Protein 5IG6 (pdb70)

B-factor: mean 13.49, std 10.2, range [4.05, 69.48]

Secondary structure (DSSP, 8-state):
---TTHHHHHHHHHHHHHHHTSGGGHHHHGGGSS---HHHHT-TTHHHH-SS---HHHHHHHHHTT---SHHHHHHHHHHHHHHHHHHS-TTSHHHHHHHHHHHHHHHHHTT---

Foldseek 3Di:
DADPCFVVLLVLVVVLLCVLVDPVLCVLSVVQADWDPCVVVVNVCLCVFQVDTAGSVNLVVCSVVVVDRGNVVSVVRLVSNLVSVVRRDDCPDPNNVSSVVSVVSVVVSNVVRDD

CATH classification: 1.20.920.10

Sequence (115 aa):
GSSHMQDPEEQLKHCNGIILKKELLSKKKHAAYAWPFYKPVDASSSALGLLHDYHDIIKHPMDLSTVKRKMENRRDDYRDAQQEFAADVRLLMFSSNCYKYNPPDHDDVVAMMARKLQDDVFEFRYAAKMMPA

Structure (mmCIF, N/CA/C/O backbone):
data_5IG6
#
_entry.id   5IG6
#
_cell.length_a   32.000
_cell.length_b   52.370
_cell.length_c   71.460
_cell.angle_alpha   90.00
_cell.angle_beta   90.00
_cell.angle_gamma   90.00
#
_symmetry.space_group_name_H-M   'P 2 21 21'
#
loop_
_entity.id
_entity.type
_entity.pdbx_description
1 polymer 'Bromodomain-containing protein 2'
2 non-polymer 'CHLORIDE ION'
3 non-polymer GLYCEROL
4 non-polymer "2'-[(6-oxo-5,6-dihydrophenanthridin-3-yl)carbamoyl][1,1'-biphenyl]-2-carboxylic acid"
5 water water
#
loop_
_atom_site.group_PDB
_atom_site.id
_atom_site.type_symbol
_atom_site.label_atom_id
_atom_site.label_alt_id
_atom_site.label_comp_id
_atom_site.label_asym_id
_atom_site.label_entity_id
_atom_site.label_seq_id
_atom_site.pdbx_PDB_ins_code
_atom_site.Cartn_x
_atom_site.Cartn_y
_atom_site.Cartn_z
_atom_site.occupancy
_atom_site.B_iso_or_equiv
_atom_site.auth_seq_id
_atom_site.auth_comp_id
_atom_site.auth_asym_id
_atom_site.auth_atom_id
_atom_site.pdbx_PDB_model_num
ATOM 1 N N . GLY A 1 1 ? -19.571 -1.691 6.943 1.00 16.61 341 GLY A N 1
ATOM 2 C CA . GLY A 1 1 ? -20.236 -1.503 8.282 1.00 14.43 341 GLY A CA 1
ATOM 3 C C . GLY A 1 1 ? -19.229 -1.308 9.368 1.00 15.09 341 GLY A C 1
ATOM 4 O O . GLY A 1 1 ? -18.203 -1.972 9.373 1.00 19.05 341 GLY A O 1
ATOM 5 N N A SER A 1 2 ? -19.478 -0.382 10.290 0.50 14.13 342 SER A N 1
ATOM 6 N N B SER A 1 2 ? -19.526 -0.414 10.316 0.50 19.16 342 SER A N 1
ATOM 7 C CA A SER A 1 2 ? -18.522 -0.120 11.320 0.50 15.37 342 SER A CA 1
ATOM 8 C CA B SER A 1 2 ? -18.550 -0.112 11.351 0.50 20.80 342 SER A CA 1
ATOM 9 C C A SER A 1 2 ? -18.429 -1.292 12.264 0.50 14.32 342 SER A C 1
ATOM 10 C C B SER A 1 2 ? -18.437 -1.276 12.303 0.50 17.70 342 SER A C 1
ATOM 11 O O A SER A 1 2 ? -19.432 -1.952 12.571 0.50 16.22 342 SER A O 1
ATOM 12 O O B SER A 1 2 ? -19.432 -1.920 12.651 0.50 21.17 342 SER A O 1
ATOM 17 N N . HIS A 1 3 ? -17.195 -1.527 12.693 1.00 17.49 343 HIS A N 1
ATOM 18 C CA . HIS A 1 3 ? -16.853 -2.545 13.625 1.00 16.27 343 HIS A CA 1
ATOM 19 C C . HIS A 1 3 ? -16.441 -1.845 14.903 1.00 15.89 343 HIS A C 1
ATOM 20 O O . HIS A 1 3 ? -15.910 -0.726 14.868 1.00 17.57 343 HIS A O 1
ATOM 27 N N . MET A 1 4 ? -16.683 -2.542 16.010 1.00 18.04 344 MET A N 1
ATOM 28 C CA . MET A 1 4 ? -16.323 -2.039 17.336 1.00 20.30 344 MET A CA 1
ATOM 29 C C . MET A 1 4 ? -14.846 -1.669 17.466 1.00 19.54 344 MET A C 1
ATOM 30 O O . MET A 1 4 ? -14.504 -0.842 18.299 1.00 23.71 344 MET A O 1
ATOM 35 N N . GLN A 1 5 ? -13.964 -2.265 16.661 1.00 16.78 345 GLN A N 1
ATOM 36 C CA . GLN A 1 5 ? -12.531 -1.996 16.642 1.00 17.95 345 GLN A CA 1
ATOM 37 C C . GLN A 1 5 ? -12.123 -0.771 15.802 1.00 14.40 345 GLN A C 1
ATOM 38 O O . GLN A 1 5 ? -10.990 -0.376 15.890 1.00 14.74 345 GLN A O 1
ATOM 44 N N . ASP A 1 6 ? -13.050 -0.183 15.006 1.00 13.95 346 ASP A N 1
ATOM 45 C CA . ASP A 1 6 ? -12.659 0.897 14.091 1.00 13.22 346 ASP A CA 1
ATOM 46 C C . ASP A 1 6 ? -12.122 2.105 14.837 1.00 12.95 346 ASP A C 1
ATOM 47 O O . ASP A 1 6 ? -11.102 2.631 14.441 1.00 11.97 346 ASP A O 1
ATOM 52 N N . PRO A 1 7 ? -12.753 2.533 15.953 1.00 13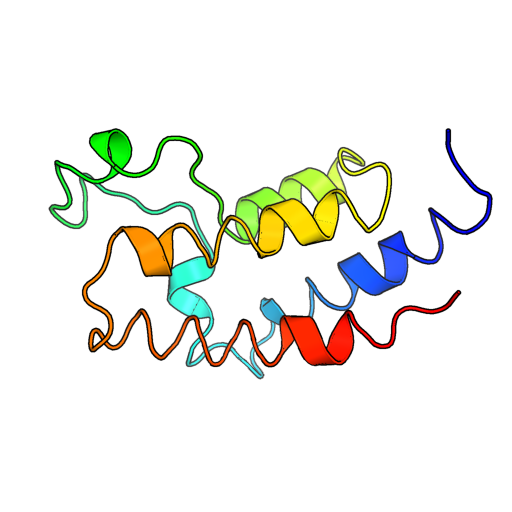.81 347 PRO A N 1
ATOM 53 C CA . PRO A 1 7 ? -12.143 3.639 16.701 1.00 14.13 347 PRO A CA 1
ATOM 54 C C . PRO A 1 7 ? -10.704 3.379 17.171 1.00 12.68 347 PRO A C 1
ATOM 55 O O . PRO A 1 7 ? -9.862 4.236 16.997 1.00 12.16 347 PRO A O 1
ATOM 59 N N . GLU A 1 8 ? -10.439 2.229 17.766 0.79 11.98 348 GLU A N 1
ATOM 60 C CA A GLU A 1 8 ? -9.111 1.788 18.206 0.50 12.70 348 GLU A CA 1
ATOM 61 C CA B GLU A 1 8 ? -9.110 2.006 18.234 0.50 11.16 348 GLU A CA 1
ATOM 62 C C . GLU A 1 8 ? -8.134 1.848 17.045 0.79 8.23 348 GLU A C 1
ATOM 63 O O . GLU A 1 8 ? -6.996 2.297 17.134 0.79 8.21 348 GLU A O 1
ATOM 74 N N . GLN A 1 9 ? -8.559 1.206 15.944 1.00 8.49 349 GLN A N 1
ATOM 75 C CA . GLN A 1 9 ? -7.696 1.129 14.784 1.00 7.76 349 GLN A CA 1
ATOM 76 C C . GLN A 1 9 ? -7.413 2.510 14.217 1.00 6.79 349 GLN A C 1
ATOM 77 O O . GLN A 1 9 ? -6.297 2.789 13.800 1.00 6.85 349 GLN A O 1
ATOM 83 N N . LEU A 1 10 ? -8.414 3.389 14.206 1.00 6.84 350 LEU A N 1
ATOM 84 C CA . LEU A 1 10 ? -8.189 4.755 13.762 1.00 7.04 350 LEU A CA 1
ATOM 85 C C . LEU A 1 10 ? -7.250 5.504 14.706 1.00 6.57 350 LEU A C 1
ATOM 86 O O . LEU A 1 10 ? -6.523 6.393 14.238 1.00 6.94 350 LEU A O 1
ATOM 91 N N . LYS A 1 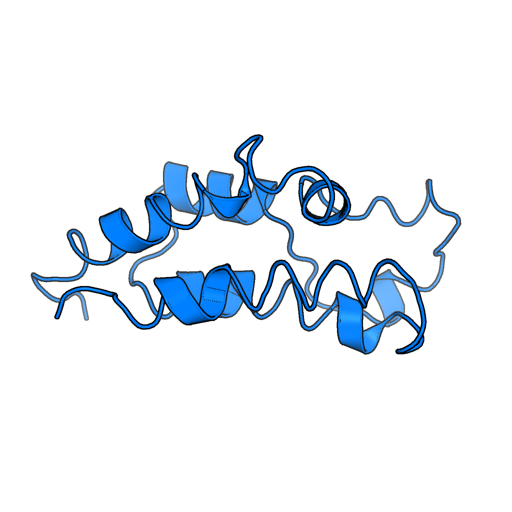11 ? -7.248 5.201 16.002 1.00 6.69 351 LYS A N 1
ATOM 92 C CA . LYS A 1 11 ? -6.234 5.799 16.891 1.00 6.77 351 LYS A CA 1
ATOM 93 C C . LYS A 1 11 ? -4.845 5.363 16.489 1.00 6.15 351 LYS A C 1
ATOM 94 O O . LYS A 1 11 ? -3.906 6.159 16.501 1.00 6.19 351 LYS A O 1
ATOM 100 N N . HIS A 1 12 ? -4.659 4.075 16.137 1.00 5.90 352 HIS A N 1
ATOM 101 C CA . HIS A 1 12 ? -3.353 3.625 15.648 1.00 5.96 352 HIS A CA 1
ATOM 102 C C . HIS A 1 12 ? -2.966 4.414 14.383 1.00 5.57 352 HIS A C 1
ATOM 103 O O . HIS A 1 12 ? -1.836 4.854 14.229 1.00 6.00 352 HIS A O 1
ATOM 110 N N . CYS A 1 13 ? -3.926 4.550 13.458 1.00 5.67 353 CYS A N 1
ATOM 111 C CA . CYS A 1 13 ? -3.686 5.331 12.262 1.00 5.70 353 CYS A CA 1
ATOM 112 C C . CYS A 1 13 ? -3.280 6.765 12.587 1.00 5.67 353 CYS A C 1
ATOM 113 O O . CYS A 1 13 ? -2.340 7.301 11.982 1.00 5.94 353 CYS A O 1
ATOM 116 N N . ASN A 1 14 ? -3.990 7.407 13.529 1.00 5.98 354 ASN A N 1
ATOM 117 C CA . ASN A 1 14 ? -3.628 8.759 13.905 1.00 5.95 354 ASN A CA 1
ATOM 118 C C . ASN A 1 14 ? -2.226 8.817 14.500 1.00 5.50 354 ASN A C 1
ATOM 119 O O . ASN A 1 14 ? -1.502 9.785 14.298 1.00 6.22 354 ASN A O 1
ATOM 124 N N . GLY A 1 15 ? -1.852 7.781 15.255 1.00 5.70 355 GLY A N 1
ATOM 125 C CA . GLY A 1 15 ? -0.520 7.737 15.810 1.00 5.64 355 GLY A CA 1
ATOM 126 C C . GLY A 1 15 ? 0.546 7.686 14.718 1.00 5.43 355 GLY A C 1
ATOM 127 O O . GLY A 1 15 ? 1.541 8.393 14.760 1.00 5.93 355 GLY A O 1
ATOM 128 N N A ILE A 1 16 ? 0.304 6.841 13.722 0.80 5.33 356 ILE A N 1
ATOM 129 N N B ILE A 1 16 ? 0.323 6.827 13.716 0.20 5.64 356 ILE A N 1
ATOM 130 C CA A ILE A 1 16 ? 1.181 6.774 12.548 0.80 5.61 356 ILE A CA 1
ATOM 131 C CA B ILE A 1 16 ? 1.219 6.775 12.555 0.20 5.41 356 ILE A CA 1
ATOM 132 C C A ILE A 1 16 ? 1.279 8.151 11.884 0.80 5.64 356 ILE A C 1
ATOM 133 C C B ILE A 1 16 ? 1.284 8.141 11.870 0.20 5.59 356 ILE A C 1
ATOM 134 O O A ILE A 1 16 ? 2.376 8.590 11.550 0.80 5.84 356 ILE A O 1
ATOM 135 O O B ILE A 1 16 ? 2.375 8.596 11.534 0.20 5.93 356 ILE A O 1
ATOM 144 N N . LEU A 1 17 ? 0.127 8.775 11.644 1.00 5.71 357 LEU A N 1
ATOM 145 C CA . LEU A 1 17 ? 0.100 10.067 10.996 1.00 5.96 357 LEU A CA 1
ATOM 146 C C . LEU A 1 17 ? 0.952 11.085 11.773 1.00 5.67 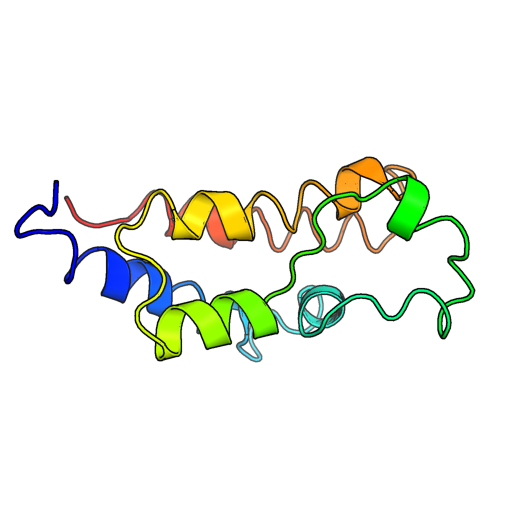357 LEU A C 1
ATOM 147 O O . LEU A 1 17 ? 1.759 11.829 11.189 1.00 6.46 357 LEU A O 1
ATOM 152 N N A LYS A 1 18 ? 0.706 11.158 13.081 0.50 5.74 358 LYS A N 1
ATOM 153 N N B LYS A 1 18 ? 0.739 11.143 13.091 0.50 5.81 358 LYS A N 1
ATOM 154 C CA A LYS A 1 18 ? 1.495 12.033 13.929 0.50 6.11 358 LYS A CA 1
ATOM 155 C CA B LYS A 1 18 ? 1.534 12.038 13.916 0.50 6.62 358 LYS A CA 1
ATOM 156 C C A LYS A 1 18 ? 2.989 11.730 13.789 0.50 6.30 358 LYS A C 1
ATOM 157 C C B LYS A 1 18 ? 3.031 11.740 13.782 0.50 6.58 358 LYS A C 1
ATOM 158 O O A LYS A 1 18 ? 3.788 12.663 13.658 0.50 7.13 358 LYS A O 1
ATOM 159 O O B LYS A 1 18 ? 3.843 12.658 13.649 0.50 7.48 358 LYS A O 1
ATOM 170 N N . GLU A 1 19 ? 3.389 10.456 13.779 1.00 6.18 359 GLU A N 1
ATOM 171 C CA . GLU A 1 19 ? 4.782 10.111 13.574 1.00 6.67 359 GLU A CA 1
ATOM 172 C C . GLU A 1 19 ? 5.304 10.573 12.206 1.00 6.53 359 GLU A C 1
ATOM 173 O O . GLU A 1 19 ? 6.404 11.116 12.108 1.00 7.08 359 GLU A O 1
ATOM 179 N N . LEU A 1 20 ? 4.507 10.370 11.139 1.00 6.05 360 LEU A N 1
ATOM 180 C CA . LEU A 1 20 ? 4.970 10.797 9.823 1.00 6.37 360 LEU A CA 1
ATOM 181 C C . LEU A 1 20 ? 5.223 12.306 9.754 1.00 6.98 360 LEU A C 1
ATOM 182 O O . LEU A 1 20 ? 6.065 12.746 8.969 1.00 7.64 360 LEU A O 1
ATOM 187 N N . LEU A 1 21 ? 4.483 13.074 10.551 1.00 6.94 361 LEU A N 1
ATOM 188 C CA . LEU A 1 21 ? 4.603 14.530 10.613 1.00 7.54 361 LEU A CA 1
ATOM 189 C C . LEU A 1 21 ? 5.634 15.030 11.639 1.00 8.46 361 LEU A C 1
ATOM 190 O O . LEU A 1 21 ? 5.853 16.223 11.737 1.00 10.12 361 LEU A O 1
ATOM 195 N N . SER A 1 22 ? 6.251 14.112 12.372 1.00 8.30 362 SER A N 1
ATOM 196 C CA . SER A 1 22 ? 7.106 14.481 13.503 1.00 9.68 362 SER A CA 1
ATOM 197 C C . SER A 1 22 ? 8.519 14.800 13.059 1.00 9.98 362 SER A C 1
ATOM 198 O O . SER A 1 22 ? 9.004 14.434 11.975 1.00 9.17 362 SER A O 1
ATOM 201 N N . LYS A 1 23 ? 9.252 15.467 13.945 1.00 12.04 363 LYS A N 1
ATOM 202 C CA . LYS A 1 23 ? 10.609 15.880 13.616 1.00 13.59 363 LYS A CA 1
ATOM 203 C C . LYS A 1 23 ? 11.521 14.730 13.255 1.00 12.95 363 LYS A C 1
ATOM 204 O O . LYS A 1 23 ? 12.419 14.877 12.418 1.00 13.66 363 LYS A O 1
ATOM 210 N N A LYS A 1 24 ? 11.283 13.575 13.880 0.50 13.32 364 LYS A N 1
ATOM 211 N N B LYS A 1 24 ? 11.297 13.571 13.862 0.50 13.19 364 LYS A N 1
ATOM 212 C CA A LYS A 1 24 ? 12.002 12.321 13.657 0.50 14.81 364 LYS A CA 1
ATOM 213 C CA B LYS A 1 24 ? 12.111 12.387 13.644 0.50 14.61 364 LYS A CA 1
ATOM 214 C C A LYS A 1 24 ? 12.251 12.054 12.176 0.50 11.12 364 LYS A C 1
ATOM 215 C C B LYS A 1 24 ? 12.276 12.070 12.157 0.50 10.75 364 LYS A C 1
ATOM 216 O O A LYS A 1 24 ? 13.317 11.589 11.784 0.50 12.44 364 LYS A O 1
ATOM 217 O O B LYS A 1 24 ? 13.326 11.597 11.741 0.50 12.45 364 LYS A O 1
ATOM 228 N N . HIS A 1 25 ? 11.214 12.279 11.375 1.00 8.89 365 HIS A N 1
ATOM 229 C CA . HIS A 1 25 ? 11.220 11.921 9.965 1.00 7.91 365 HIS A CA 1
ATOM 230 C C . HIS A 1 25 ? 11.271 13.109 9.012 1.00 7.24 365 HIS A C 1
ATOM 231 O O . HIS A 1 25 ? 11.147 12.910 7.802 1.00 7.26 365 HIS A O 1
ATOM 238 N N . ALA A 1 26 ? 11.465 14.317 9.534 1.00 7.36 366 ALA A N 1
ATOM 239 C CA . ALA A 1 26 ? 11.314 15.505 8.730 1.00 7.73 366 ALA A CA 1
ATOM 240 C C . ALA A 1 26 ? 12.289 15.573 7.557 1.00 7.16 366 ALA A C 1
ATOM 241 O O . ALA A 1 26 ? 11.986 16.226 6.566 1.00 8.29 366 ALA A O 1
ATOM 243 N N . ALA A 1 27 ? 13.463 14.964 7.681 1.00 7.43 367 ALA A N 1
ATOM 244 C CA . ALA A 1 27 ? 14.454 15.078 6.602 1.00 7.75 367 ALA A CA 1
ATOM 245 C C . ALA A 1 27 ? 13.953 14.506 5.282 1.00 7.34 367 ALA A C 1
ATOM 246 O O . ALA A 1 27 ? 14.385 14.938 4.227 1.00 8.65 367 ALA A O 1
ATOM 248 N N . TYR A 1 28 ? 13.064 13.493 5.347 1.00 7.00 368 TYR A N 1
ATOM 249 C CA . TYR A 1 28 ? 12.518 12.873 4.157 1.00 7.17 368 TYR A CA 1
ATOM 250 C C . TYR A 1 28 ? 11.010 13.028 4.040 1.00 7.37 368 TYR A C 1
ATOM 251 O O . TYR A 1 28 ? 10.475 12.816 2.961 1.00 8.71 368 TYR A O 1
ATOM 260 N N . ALA A 1 29 ? 10.307 13.471 5.093 1.00 6.42 369 ALA A N 1
ATOM 261 C CA . ALA A 1 29 ? 8.857 13.618 5.008 1.00 6.31 369 ALA A CA 1
ATOM 262 C C . ALA A 1 29 ? 8.426 14.940 4.435 1.00 5.91 369 ALA A C 1
ATOM 263 O O . ALA A 1 29 ? 7.284 15.074 3.985 1.00 6.43 369 ALA A O 1
ATOM 265 N N . TRP A 1 30 ? 9.280 15.983 4.492 1.00 6.59 370 TRP A N 1
ATOM 266 C CA . TRP A 1 30 ? 8.819 17.327 4.216 1.00 7.30 370 TRP A CA 1
ATOM 267 C C . TRP A 1 30 ? 8.165 17.520 2.844 1.00 7.18 370 TRP A C 1
ATOM 268 O O . TRP A 1 30 ? 7.250 18.336 2.756 1.00 8.25 370 TRP A O 1
ATOM 279 N N . PRO A 1 31 ? 8.551 16.828 1.765 1.00 7.50 371 PRO A N 1
ATOM 280 C CA . PRO A 1 31 ? 7.855 17.074 0.492 1.00 8.73 371 PRO A CA 1
ATOM 281 C C . PRO A 1 31 ? 6.386 16.693 0.543 1.00 8.08 371 PRO A C 1
ATOM 282 O O . PRO A 1 31 ? 5.627 17.133 -0.310 1.00 11.79 371 PRO A O 1
ATOM 286 N N . PHE A 1 32 ? 5.995 15.878 1.528 1.00 6.43 372 PHE A N 1
ATOM 287 C CA . PHE A 1 32 ? 4.672 15.301 1.638 1.00 6.62 372 PHE A CA 1
ATOM 288 C C . PHE A 1 32 ? 3.787 16.032 2.619 1.00 6.47 372 PHE A C 1
ATOM 289 O O . PHE A 1 32 ? 2.634 15.643 2.842 1.00 6.82 372 PHE A O 1
ATOM 297 N N . TYR A 1 33 ? 4.288 17.130 3.214 1.00 6.60 373 TYR A N 1
ATOM 298 C CA . TYR A 1 33 ? 3.525 17.831 4.235 1.00 6.67 373 TYR A CA 1
ATOM 299 C C . TYR A 1 33 ? 2.303 18.562 3.699 1.00 6.91 373 TYR A C 1
ATOM 300 O O . TYR A 1 33 ? 1.326 18.670 4.435 1.00 8.30 373 TYR A O 1
ATOM 309 N N . LYS A 1 34 ? 2.362 19.100 2.499 1.00 6.72 374 LYS A N 1
ATOM 310 C CA . LYS A 1 34 ? 1.324 19.980 1.956 1.00 7.20 374 LYS A CA 1
ATOM 311 C C . LYS A 1 34 ? 1.043 19.583 0.539 1.00 6.57 374 LYS A C 1
ATOM 312 O O . LYS A 1 34 ? 1.855 18.914 -0.104 1.00 7.18 374 LYS A O 1
ATOM 318 N N . PRO A 1 35 ? -0.103 19.977 -0.037 1.00 6.88 375 PRO A N 1
ATOM 319 C CA . PRO A 1 35 ? -0.376 19.654 -1.413 1.00 7.07 375 PRO A CA 1
ATOM 320 C C . PRO A 1 35 ? 0.729 20.114 -2.327 1.00 6.99 375 PRO A C 1
ATOM 321 O O . PRO A 1 35 ? 1.256 21.233 -2.152 1.00 8.26 375 PRO A O 1
ATOM 325 N N . VAL A 1 36 ? 1.056 19.341 -3.351 1.00 7.05 376 VAL A N 1
ATOM 326 C CA . VAL A 1 36 ? 1.989 19.774 -4.370 1.00 7.56 376 VAL A CA 1
ATOM 327 C C . VAL A 1 36 ? 1.438 21.041 -5.013 1.00 8.11 376 VAL A C 1
ATOM 328 O O . VAL A 1 36 ? 0.298 21.047 -5.497 1.00 9.14 376 VAL A O 1
ATOM 332 N N . ASP A 1 37 ? 2.241 22.112 -5.031 1.00 8.74 377 ASP A N 1
ATOM 333 C CA . ASP A 1 37 ? 1.873 23.341 -5.702 1.00 8.83 377 ASP A CA 1
ATOM 334 C C . ASP A 1 37 ? 2.540 23.304 -7.083 1.00 8.66 377 ASP A C 1
ATOM 335 O O . ASP A 1 37 ? 3.689 23.693 -7.283 1.00 9.34 377 ASP A O 1
ATOM 340 N N . ALA A 1 38 ? 1.825 22.688 -8.012 1.00 8.81 378 ALA A N 1
ATOM 341 C CA . ALA A 1 38 ? 2.420 22.383 -9.299 1.00 9.57 378 ALA A CA 1
ATOM 342 C C . ALA A 1 38 ? 2.890 23.617 -10.033 1.00 9.98 378 ALA A C 1
ATOM 343 O O . ALA A 1 38 ? 3.993 23.649 -10.591 1.00 10.96 378 ALA A O 1
ATOM 345 N N A SER A 1 39 ? 2.038 24.645 -10.015 0.25 10.52 379 SER A N 1
ATOM 346 N N B SER A 1 39 ? 2.074 24.657 -10.054 0.25 11.31 379 SER A N 1
ATOM 347 N N C SER A 1 39 ? 2.081 24.656 -10.049 0.50 11.11 379 SER A N 1
ATOM 348 C CA A SER A 1 39 ? 2.338 25.926 -10.655 0.25 11.87 379 SER A CA 1
ATOM 349 C CA B SER A 1 39 ? 2.460 25.850 -10.794 0.25 12.81 379 SER A CA 1
ATOM 350 C CA C SER A 1 39 ? 2.506 25.848 -10.756 0.50 13.42 379 SER A CA 1
ATOM 351 C C A SER A 1 39 ? 3.634 26.506 -10.130 0.25 12.34 379 SER A C 1
ATOM 352 C C B SER A 1 39 ? 3.634 26.592 -10.134 0.25 13.13 379 SER A C 1
ATOM 353 C C C SER A 1 39 ? 3.763 26.415 -10.129 0.50 11.77 379 SER A C 1
ATOM 354 O O A SER A 1 39 ? 4.497 26.927 -10.904 0.25 12.01 379 SER A O 1
ATOM 355 O O B SER A 1 39 ? 4.430 27.215 -10.835 0.25 12.73 379 SER A O 1
ATOM 356 O O C SER A 1 39 ? 4.744 26.733 -10.832 0.50 12.64 379 SER A O 1
ATOM 363 N N . ALA A 1 40 ? 3.744 26.547 -8.807 1.00 12.16 380 ALA A N 1
ATOM 364 C CA . ALA A 1 40 ? 4.901 27.111 -8.119 1.00 12.91 380 ALA A CA 1
ATOM 365 C C . ALA A 1 40 ? 6.194 26.387 -8.460 1.00 12.52 380 ALA A C 1
ATOM 366 O O . ALA A 1 40 ? 7.250 27.009 -8.549 1.00 14.38 380 ALA A O 1
ATOM 368 N N . LEU A 1 41 ? 6.111 25.081 -8.645 1.00 10.55 381 LEU A N 1
ATOM 369 C CA . LEU A 1 41 ? 7.261 24.223 -8.911 1.00 11.13 381 LEU A CA 1
ATOM 370 C C . LEU A 1 41 ? 7.558 24.095 -10.409 1.00 11.10 381 LEU A C 1
ATOM 371 O O . LEU A 1 41 ? 8.527 23.420 -10.777 1.00 12.64 381 LEU A O 1
ATOM 376 N N . GLY A 1 42 ? 6.733 24.681 -11.273 1.00 10.91 382 GLY A N 1
ATOM 377 C CA . GLY A 1 42 ? 6.928 24.539 -12.701 1.00 10.84 382 GLY A CA 1
ATOM 378 C C . GLY A 1 42 ? 6.477 23.210 -13.275 1.00 10.10 382 GLY A C 1
ATOM 379 O O . GLY A 1 42 ? 6.831 22.890 -14.390 1.00 10.79 382 GLY A O 1
ATOM 380 N N . LEU A 1 43 ? 5.654 22.485 -12.510 1.00 8.84 383 LEU A N 1
ATOM 381 C CA A LEU A 1 43 ? 5.196 21.135 -12.850 0.50 8.23 383 LEU A CA 1
ATOM 382 C CA B LEU A 1 43 ? 5.278 21.155 -12.928 0.50 8.48 383 LEU A CA 1
ATOM 383 C C . LEU A 1 43 ? 3.894 21.226 -13.601 1.00 7.29 383 LEU A C 1
ATOM 384 O O . LEU A 1 43 ? 2.847 20.791 -13.106 1.00 7.68 383 LEU A O 1
ATOM 393 N N . HIS A 1 44 ? 3.904 21.810 -14.813 1.00 6.95 384 HIS A N 1
ATOM 394 C CA . HIS A 1 44 ? 2.675 22.181 -15.472 1.00 7.23 384 HIS A CA 1
ATOM 395 C C . HIS A 1 44 ? 1.869 21.017 -16.041 1.00 6.83 384 HIS A C 1
ATOM 396 O O . HIS A 1 44 ? 0.751 21.197 -16.490 1.00 8.69 384 HIS A O 1
ATOM 403 N N . ASP A 1 45 ? 2.441 19.811 -15.982 1.00 6.38 385 ASP A N 1
ATOM 404 C CA . ASP A 1 45 ? 1.770 18.585 -16.358 1.00 5.96 385 ASP A CA 1
ATOM 405 C C . ASP A 1 45 ? 1.282 17.776 -15.131 1.00 5.84 385 ASP A C 1
ATOM 406 O O . ASP A 1 45 ? 0.690 16.710 -15.317 1.00 6.35 385 ASP A O 1
ATOM 411 N N . TYR A 1 46 ? 1.510 18.257 -13.914 1.00 6.01 386 TYR A N 1
ATOM 412 C CA . TYR A 1 46 ? 1.261 17.423 -12.725 1.00 6.00 386 TYR A CA 1
ATOM 413 C C . TYR A 1 46 ? -0.176 16.974 -12.673 1.00 5.84 386 TYR A C 1
ATOM 414 O O . TYR A 1 46 ? -0.452 15.796 -12.434 1.00 6.44 386 TYR A O 1
ATOM 423 N N . HIS A 1 47 ? -1.119 17.905 -12.860 1.00 6.31 387 HIS A N 1
ATOM 424 C CA . HIS A 1 47 ? -2.534 17.576 -12.720 1.00 6.96 387 HIS A CA 1
ATOM 425 C C . HIS A 1 47 ? -3.122 16.868 -13.949 1.00 7.11 387 HIS A C 1
ATOM 426 O O . HIS A 1 47 ? -4.230 16.374 -13.889 1.00 9.96 387 HIS A O 1
ATOM 433 N N . ASP A 1 48 ? -2.366 16.776 -15.037 1.00 6.57 388 ASP A N 1
ATOM 434 C CA . ASP A 1 48 ? -2.731 15.892 -16.141 1.00 7.12 388 ASP A CA 1
ATOM 435 C C . ASP A 1 48 ? -2.340 14.470 -15.876 1.00 7.77 388 ASP A C 1
ATOM 436 O O . ASP A 1 48 ? -2.981 13.541 -16.361 1.00 12.57 388 ASP A O 1
ATOM 441 N N . ILE A 1 49 ? -1.303 14.257 -15.070 1.00 7.11 389 ILE A N 1
ATOM 442 C CA . ILE A 1 49 ? -0.769 12.915 -14.760 1.00 7.22 389 ILE A CA 1
ATOM 443 C C . ILE A 1 49 ? -1.364 12.367 -13.475 1.00 6.69 389 ILE A C 1
ATOM 444 O O . ILE A 1 49 ? -1.638 11.169 -13.390 1.00 8.20 389 ILE A O 1
ATOM 449 N N . ILE A 1 50 ? -1.510 13.236 -12.473 1.00 6.73 390 ILE A N 1
ATOM 450 C CA . ILE A 1 50 ? -2.009 12.870 -11.157 1.00 7.10 390 ILE A CA 1
ATOM 451 C C . ILE A 1 50 ? -3.465 13.314 -11.044 1.00 8.13 390 ILE A C 1
ATOM 452 O O . ILE A 1 50 ? -3.749 14.500 -10.894 1.00 10.09 390 ILE A O 1
ATOM 457 N N . LYS A 1 51 ? -4.379 12.355 -11.113 1.00 8.83 391 LYS A N 1
ATOM 458 C CA . LYS A 1 51 ? -5.803 12.639 -11.093 1.00 10.31 391 LYS A CA 1
ATOM 459 C C . LYS A 1 51 ? -6.321 12.851 -9.669 1.00 8.55 391 LYS A C 1
ATOM 460 O O . LYS A 1 51 ? -7.315 13.515 -9.480 1.00 9.59 391 LYS A O 1
ATOM 466 N N . HIS A 1 52 ? -5.632 12.282 -8.673 1.00 7.83 392 HIS A N 1
ATOM 467 C CA . HIS A 1 52 ? -6.078 12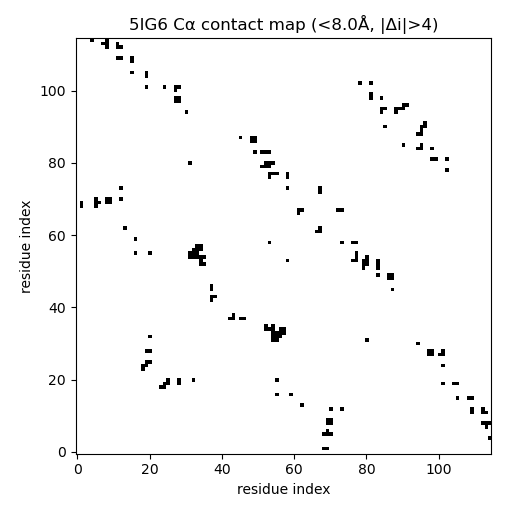.339 -7.283 1.00 8.35 392 HIS A CA 1
ATOM 468 C C . HIS A 1 52 ? -4.921 12.723 -6.375 1.00 7.42 392 HIS A C 1
ATOM 469 O O . HIS A 1 52 ? -4.311 11.849 -5.752 1.00 7.58 392 HIS A O 1
ATOM 476 N N . PRO A 1 53 ? -4.624 14.008 -6.277 1.00 7.19 393 PRO A N 1
ATOM 477 C CA . PRO A 1 53 ? -3.546 14.463 -5.382 1.00 7.02 393 PRO A CA 1
ATOM 478 C C . PRO A 1 53 ? -3.837 14.066 -3.950 1.00 6.59 393 PRO A C 1
ATOM 479 O O . PRO A 1 53 ? -4.975 14.044 -3.510 1.00 7.10 393 PRO A O 1
ATOM 483 N N . MET A 1 54 ? -2.768 13.816 -3.183 1.00 6.12 394 MET A N 1
ATOM 484 C CA . MET A 1 54 ? -2.927 13.546 -1.770 1.00 5.50 394 MET A CA 1
ATOM 485 C C . MET A 1 54 ? -1.645 13.945 -1.074 1.00 5.31 394 MET A C 1
ATOM 486 O O . MET A 1 54 ? -0.552 13.853 -1.655 1.00 6.17 394 MET A O 1
ATOM 491 N N . ASP A 1 55 ? -1.751 14.355 0.187 1.00 5.30 395 ASP A N 1
ATOM 492 C CA . ASP A 1 55 ? -0.624 14.814 0.990 1.00 5.50 395 ASP A CA 1
ATOM 493 C C . ASP A 1 55 ? -1.016 14.668 2.458 1.00 5.03 395 ASP A C 1
ATOM 494 O O . ASP A 1 55 ? -2.169 14.492 2.785 1.00 5.31 395 ASP A O 1
ATOM 499 N N . LEU A 1 56 ? -0.003 14.775 3.348 1.00 5.05 396 LEU A N 1
ATOM 500 C CA . LEU A 1 56 ? -0.266 14.510 4.750 1.00 5.25 396 LEU A CA 1
ATOM 501 C C . LEU A 1 56 ? -1.167 15.556 5.408 1.00 5.66 396 LEU A C 1
ATOM 502 O O . LEU A 1 56 ? -1.866 15.202 6.364 1.00 5.92 396 LEU A O 1
ATOM 507 N N . SER A 1 57 ? -1.142 16.802 4.968 1.00 6.09 397 SER A N 1
ATOM 508 C CA . SER A 1 57 ? -2.069 17.788 5.561 1.00 6.53 397 SER A CA 1
ATOM 509 C C . SER A 1 57 ? -3.524 17.440 5.241 1.00 6.46 397 SER A C 1
ATOM 510 O O . SER A 1 57 ? -4.423 17.703 6.042 1.00 7.42 397 SER A O 1
ATOM 513 N N . THR A 1 58 ? -3.756 16.878 4.065 1.00 6.24 398 THR A N 1
ATOM 514 C CA . THR A 1 58 ? -5.091 16.455 3.686 1.00 6.59 398 THR A CA 1
ATOM 515 C C . THR A 1 58 ? -5.512 15.228 4.506 1.00 5.98 398 THR A C 1
ATOM 516 O O . THR A 1 58 ? -6.648 15.152 4.992 1.00 6.74 398 THR A O 1
ATOM 520 N N . VAL A 1 59 ? -4.604 14.260 4.666 1.00 5.57 399 VAL A N 1
ATOM 521 C CA . VAL A 1 59 ? -4.888 13.126 5.522 1.00 5.66 399 VAL A CA 1
ATOM 522 C C . VAL A 1 59 ? -5.206 13.590 6.940 1.00 5.49 399 VAL A C 1
ATOM 523 O O . VAL A 1 59 ? -6.159 13.105 7.567 1.00 5.91 399 VAL A O 1
ATOM 527 N N . LYS A 1 60 ? -4.444 14.566 7.453 1.00 5.53 400 LYS A N 1
ATOM 528 C CA . LYS A 1 60 ? -4.693 15.080 8.785 1.00 6.08 400 LYS A CA 1
ATOM 529 C C . LYS A 1 60 ? -6.062 15.742 8.884 1.00 6.49 400 LYS A C 1
ATOM 530 O O . LYS A 1 60 ? -6.793 15.518 9.858 1.00 7.10 400 LYS A O 1
ATOM 536 N N . ARG A 1 61 ? -6.424 16.569 7.911 1.00 6.74 401 ARG A N 1
ATOM 537 C CA . ARG A 1 61 ? -7.738 17.209 7.930 1.00 8.08 401 ARG A CA 1
ATOM 538 C C . ARG A 1 61 ? -8.827 16.145 7.919 1.00 7.73 401 ARG A C 1
ATOM 539 O O . ARG A 1 61 ? -9.840 16.277 8.650 1.00 8.27 401 ARG A O 1
ATOM 547 N N . LYS A 1 62 ? -8.687 15.122 7.084 1.00 7.14 402 LYS A N 1
ATOM 548 C CA . LYS A 1 62 ? -9.680 14.071 7.006 1.00 7.13 402 LYS A CA 1
ATOM 549 C C . LYS A 1 62 ? -9.794 13.338 8.322 1.00 7.50 402 LYS A C 1
ATOM 550 O O . LYS A 1 62 ? -10.889 13.082 8.776 1.00 10.22 402 LYS A O 1
ATOM 556 N N . MET A 1 63 ? -8.659 13.053 8.972 1.00 6.46 403 MET A N 1
ATOM 557 C CA . MET A 1 63 ? -8.698 12.413 10.274 1.00 6.95 403 MET A CA 1
ATOM 558 C C . MET A 1 63 ? -9.391 13.315 11.322 1.00 7.48 403 MET A C 1
ATOM 559 O O . MET A 1 63 ? -10.293 12.866 12.071 1.00 8.80 403 MET A O 1
ATOM 564 N N . GLU A 1 64 ? -9.009 14.581 11.374 1.00 7.93 404 GLU A N 1
ATOM 565 C CA . GLU A 1 64 ? -9.600 15.508 12.341 1.00 8.91 404 GLU A CA 1
ATOM 566 C C . GLU A 1 64 ? -11.095 15.669 12.153 1.00 9.45 404 GLU A C 1
ATOM 567 O O . GLU A 1 64 ? -11.842 15.861 13.126 1.00 11.88 404 GLU A O 1
ATOM 573 N N . ASN A 1 65 ? -11.543 15.609 10.914 1.00 8.76 405 ASN A N 1
ATOM 574 C CA . ASN A 1 65 ? -12.942 15.778 10.582 1.00 9.81 405 ASN A CA 1
ATOM 575 C C . ASN A 1 65 ? -13.732 14.473 10.637 1.00 8.71 405 ASN A C 1
ATOM 576 O O . ASN A 1 65 ? -14.913 14.485 10.290 1.00 9.92 405 ASN A O 1
ATOM 581 N N A ARG A 1 66 ? -13.133 13.361 11.086 0.50 8.43 406 ARG A N 1
ATOM 582 N N B ARG A 1 66 ? -13.095 13.395 11.037 0.50 8.67 406 ARG A N 1
ATOM 583 C CA A ARG A 1 66 ? -13.757 11.983 11.146 0.50 8.80 406 ARG A CA 1
ATOM 584 C CA B ARG A 1 66 ? -13.809 12.154 11.181 0.50 8.97 406 ARG A CA 1
ATOM 585 C C A ARG A 1 66 ? -14.217 11.466 9.799 0.50 7.92 406 ARG A C 1
ATOM 586 C C B ARG A 1 66 ? -14.323 11.742 9.807 0.50 7.98 406 ARG A C 1
ATOM 587 O O A ARG A 1 66 ? -15.147 10.626 9.697 0.50 7.56 406 ARG A O 1
ATOM 588 O O B ARG A 1 66 ? -15.421 11.258 9.692 0.50 8.27 406 ARG A O 1
ATOM 603 N N . ASP A 1 67 ? -13.532 11.950 8.752 1.00 7.82 407 ASP A N 1
ATOM 604 C CA A ASP A 1 67 ? -13.885 11.531 7.417 0.50 7.13 407 ASP A CA 1
ATOM 605 C CA B ASP A 1 67 ? -13.881 11.518 7.408 0.50 7.51 407 ASP A CA 1
ATOM 606 C C . ASP A 1 67 ? -13.562 10.049 7.231 1.00 6.96 407 ASP A C 1
ATOM 607 O O . ASP A 1 67 ? -14.371 9.287 6.714 1.00 8.26 407 ASP A O 1
ATOM 616 N N . TYR A 1 68 ? -12.397 9.605 7.694 1.00 7.27 408 TYR A N 1
ATOM 617 C CA . TYR A 1 68 ? -12.059 8.191 7.575 1.00 7.53 408 TYR A CA 1
ATOM 618 C C . TYR A 1 68 ? -12.943 7.387 8.481 1.00 8.43 408 TYR A C 1
ATOM 619 O O . TYR A 1 68 ? -12.991 7.619 9.677 1.00 10.44 408 TYR A O 1
ATOM 628 N N . ARG A 1 69 ? -13.572 6.349 7.928 1.00 8.45 409 ARG A N 1
ATOM 629 C CA . ARG A 1 69 ? -14.421 5.490 8.749 1.00 9.31 409 ARG A CA 1
ATOM 630 C C . ARG A 1 69 ? -13.694 4.247 9.227 1.00 9.40 409 ARG A C 1
ATOM 631 O O . ARG A 1 69 ? -14.187 3.576 10.131 1.00 11.70 409 ARG A O 1
ATOM 639 N N . ASP A 1 70 ? -12.559 3.906 8.623 1.00 8.76 410 ASP A N 1
ATOM 640 C CA . ASP A 1 70 ? -11.815 2.715 9.027 1.00 8.49 410 ASP A CA 1
ATOM 641 C C . ASP A 1 70 ? -10.355 2.880 8.587 1.00 7.11 410 ASP A C 1
ATOM 642 O O . ASP A 1 70 ? -9.995 3.787 7.826 1.00 7.13 410 ASP A O 1
ATOM 647 N N . ALA A 1 71 ? -9.534 1.989 9.130 1.00 6.98 411 ALA A N 1
ATOM 648 C CA . ALA A 1 71 ? -8.106 2.057 8.869 1.00 6.76 411 ALA A CA 1
ATOM 649 C C . ALA A 1 71 ? -7.787 1.849 7.402 1.00 6.26 411 ALA A C 1
ATOM 650 O O . ALA A 1 71 ? -6.848 2.470 6.883 1.00 6.50 411 ALA A O 1
ATOM 652 N N A GLN A 1 72 ? -8.493 0.958 6.733 0.50 6.81 412 GLN A N 1
ATOM 653 N N B GLN A 1 72 ? -8.486 0.962 6.715 0.50 6.80 412 GLN A N 1
ATOM 654 C CA A GLN A 1 72 ? -8.235 0.688 5.329 0.50 7.29 412 GLN A CA 1
ATOM 655 C CA B GLN A 1 72 ? -8.151 0.699 5.318 0.50 7.46 412 GLN A CA 1
ATOM 656 C C A GLN A 1 72 ? -8.370 1.953 4.494 0.50 6.46 412 GLN A C 1
ATOM 657 C C B GLN A 1 72 ? -8.363 1.955 4.479 0.50 6.51 412 GLN A C 1
ATOM 658 O O A GLN A 1 72 ? -7.596 2.187 3.561 0.50 6.81 412 GLN A O 1
ATOM 659 O O B GLN A 1 72 ? -7.604 2.201 3.541 0.50 6.85 412 GLN A O 1
ATOM 670 N N . GLU A 1 73 ? -9.380 2.768 4.793 1.00 6.77 413 GLU A N 1
ATOM 671 C CA . GLU A 1 73 ? -9.629 3.977 4.050 1.00 6.89 413 GLU A CA 1
ATOM 672 C C . GLU A 1 73 ? -8.465 4.956 4.232 1.00 6.40 413 GLU A C 1
ATOM 673 O O . GLU A 1 73 ? -7.995 5.604 3.291 1.00 6.59 413 GLU A O 1
ATOM 679 N N . PHE A 1 74 ? -7.982 5.091 5.469 1.00 5.92 414 PHE A N 1
ATOM 680 C CA . PHE A 1 74 ? -6.816 5.902 5.788 1.00 5.70 414 PHE A CA 1
ATOM 681 C C . PHE A 1 74 ? -5.583 5.409 5.015 1.00 5.19 414 PHE A C 1
ATOM 682 O O . PHE A 1 74 ? -4.870 6.191 4.381 1.00 5.49 414 PHE A O 1
ATOM 690 N N . ALA A 1 75 ? -5.332 4.104 5.085 1.00 5.12 415 ALA A N 1
ATOM 691 C CA . ALA A 1 75 ? -4.139 3.544 4.443 1.00 5.29 415 ALA A CA 1
ATOM 692 C C . ALA A 1 75 ? -4.169 3.776 2.940 1.00 4.99 415 ALA A C 1
ATOM 693 O O . ALA A 1 75 ? -3.124 4.050 2.337 1.00 5.27 415 ALA A O 1
ATOM 695 N N . ALA A 1 76 ? -5.344 3.657 2.321 1.00 5.25 416 ALA A N 1
ATOM 696 C CA . ALA A 1 76 ? -5.443 3.870 0.892 1.00 5.63 416 ALA A CA 1
ATOM 697 C C . ALA A 1 76 ? -5.029 5.298 0.539 1.00 5.43 416 ALA A C 1
ATOM 698 O O . ALA A 1 76 ? -4.372 5.509 -0.506 1.00 5.80 416 ALA A O 1
ATOM 700 N N . ASP A 1 77 ? -5.370 6.296 1.347 1.00 5.12 417 ASP A N 1
ATOM 701 C CA . ASP A 1 77 ? -4.937 7.674 1.063 1.00 5.02 417 ASP A CA 1
ATOM 702 C C . ASP A 1 77 ? -3.447 7.856 1.248 1.00 4.89 417 ASP A C 1
ATOM 703 O O . ASP A 1 77 ? -2.784 8.525 0.436 1.00 5.31 417 ASP A O 1
ATOM 708 N N . VAL A 1 78 ? -2.850 7.312 2.329 1.00 4.69 418 VAL A N 1
ATOM 709 C CA . VAL A 1 78 ? -1.432 7.468 2.510 1.00 4.81 418 VAL A CA 1
ATOM 710 C C . VAL A 1 78 ? -0.687 6.814 1.335 1.00 4.61 418 VAL A C 1
ATOM 711 O O . VAL A 1 78 ? 0.271 7.370 0.785 1.00 5.04 418 VAL A O 1
ATOM 715 N N . ARG A 1 79 ? -1.134 5.619 0.944 1.00 4.71 419 ARG A N 1
ATOM 716 C CA . ARG A 1 79 ? -0.516 4.922 -0.181 1.00 4.88 419 ARG A CA 1
ATOM 717 C C . ARG A 1 79 ? -0.717 5.659 -1.490 1.00 5.09 419 ARG A C 1
ATOM 718 O O . ARG A 1 79 ? 0.190 5.661 -2.337 1.00 5.83 419 ARG A O 1
ATOM 726 N N A LEU A 1 80 ? -1.876 6.280 -1.700 0.50 5.09 420 LEU A N 1
ATOM 727 N N B LEU A 1 80 ? -1.869 6.281 -1.697 0.50 5.11 420 LEU A N 1
ATOM 728 C CA A LEU A 1 80 ? -2.131 7.122 -2.870 0.50 5.27 420 LEU A CA 1
ATOM 729 C CA B LEU A 1 80 ? -2.102 7.103 -2.871 0.50 5.32 420 LEU A CA 1
ATOM 730 C C A LEU A 1 80 ? -1.082 8.234 -2.975 0.50 5.05 420 LEU A C 1
ATOM 731 C C B LEU A 1 80 ? -1.070 8.228 -2.974 0.50 5.04 420 LEU A C 1
ATOM 732 O O A LEU A 1 80 ? -0.541 8.508 -4.051 0.50 5.17 420 LEU A O 1
ATOM 733 O O B LEU A 1 80 ? -0.536 8.510 -4.051 0.50 5.16 420 LEU A O 1
ATOM 742 N N . MET A 1 81 ? -0.804 8.885 -1.854 1.00 4.78 421 MET A N 1
ATOM 743 C CA . MET A 1 81 ? 0.209 9.923 -1.814 1.00 5.06 421 MET A CA 1
ATOM 744 C C . MET A 1 81 ? 1.562 9.405 -2.350 1.00 4.90 421 MET A C 1
ATOM 745 O O . MET A 1 81 ? 2.211 10.053 -3.170 1.00 5.44 421 MET A O 1
ATOM 750 N N . PHE A 1 82 ? 2.003 8.248 -1.854 1.00 4.80 422 PHE A N 1
ATOM 751 C CA . PHE A 1 82 ? 3.251 7.688 -2.328 1.00 5.18 422 PHE A CA 1
ATOM 752 C C . PHE A 1 82 ? 3.167 7.309 -3.800 1.00 4.91 422 PHE A C 1
ATOM 753 O O . PHE A 1 82 ? 4.092 7.589 -4.575 1.00 5.22 422 PHE A O 1
ATOM 761 N N . SER A 1 83 ? 2.076 6.670 -4.208 1.00 4.94 423 SER A N 1
ATOM 762 C CA A SER A 1 83 ? 1.924 6.284 -5.602 0.70 4.82 423 SER A CA 1
ATOM 763 C CA B SER A 1 83 ? 1.894 6.270 -5.571 0.30 5.33 423 SER A CA 1
ATOM 764 C C . SER A 1 83 ? 1.981 7.464 -6.541 1.00 4.97 423 SER A C 1
ATOM 765 O O . SER A 1 83 ? 2.544 7.351 -7.632 1.00 5.58 423 SER A O 1
ATOM 770 N N . ASN A 1 84 ? 1.421 8.606 -6.134 1.00 4.95 424 ASN A N 1
ATOM 771 C CA . ASN A 1 84 ? 1.492 9.771 -6.998 1.00 5.26 424 ASN A CA 1
ATOM 772 C C . ASN A 1 84 ? 2.949 10.150 -7.257 1.00 5.19 424 ASN A C 1
ATOM 773 O O . ASN A 1 84 ? 3.319 10.545 -8.371 1.00 5.80 424 ASN A O 1
ATOM 778 N N . CYS A 1 85 ? 3.778 10.075 -6.204 1.00 5.12 425 CYS A N 1
ATOM 779 C CA . CYS A 1 85 ? 5.186 10.364 -6.339 1.00 5.49 425 CYS A CA 1
ATOM 780 C C . CYS A 1 85 ? 5.875 9.378 -7.293 1.00 5.50 425 CYS A C 1
ATOM 781 O O . CYS A 1 85 ? 6.668 9.780 -8.154 1.00 6.21 425 CYS A O 1
ATOM 784 N N . TYR A 1 86 ? 5.577 8.102 -7.139 1.00 5.30 426 TYR A N 1
ATOM 785 C CA . TYR A 1 86 ? 6.158 7.073 -7.992 1.00 5.62 426 TYR A CA 1
ATOM 786 C C . TYR A 1 86 ? 5.690 7.201 -9.432 1.00 5.90 426 TYR A C 1
ATOM 787 O O . TYR A 1 86 ? 6.412 6.796 -10.358 1.00 7.19 426 TYR A O 1
ATOM 796 N N . LYS A 1 87 ? 4.470 7.700 -9.641 1.00 5.56 427 LYS A N 1
ATOM 797 C CA . LYS A 1 87 ? 3.934 7.867 -10.982 1.00 6.22 427 LYS A CA 1
ATOM 798 C C . LYS A 1 87 ? 4.594 9.050 -11.693 1.00 6.39 427 LYS A C 1
ATOM 799 O O . LYS A 1 87 ? 4.917 8.975 -12.880 1.00 8.46 427 LYS A O 1
ATOM 805 N N . TYR A 1 88 ? 4.692 10.160 -10.993 1.00 5.95 428 TYR A N 1
ATOM 806 C CA . TYR A 1 88 ? 5.082 11.422 -11.657 1.00 6.59 428 TYR A CA 1
ATOM 807 C C . TYR A 1 88 ? 6.557 11.525 -11.911 1.00 7.35 428 TYR A C 1
ATOM 808 O O . TYR A 1 88 ? 6.980 12.073 -12.919 1.00 9.16 428 TYR A O 1
ATOM 817 N N . ASN A 1 89 ? 7.382 11.122 -10.953 1.00 8.17 429 ASN A N 1
ATOM 818 C CA . ASN A 1 89 ? 8.806 11.388 -10.974 1.00 9.52 429 ASN A CA 1
ATOM 819 C C . ASN A 1 89 ? 9.599 10.225 -11.532 1.00 10.96 429 ASN A C 1
ATOM 820 O O . ASN A 1 89 ? 9.227 9.080 -11.350 1.00 12.31 429 ASN A O 1
ATOM 825 N N . PRO A 1 90 ? 10.745 10.512 -12.162 1.00 12.53 430 PRO A N 1
ATOM 826 C CA . PRO A 1 90 ? 11.648 9.419 -12.514 1.00 14.45 430 PRO A CA 1
ATOM 827 C C . PRO A 1 90 ? 12.080 8.676 -11.245 1.00 11.78 430 PRO A C 1
ATOM 828 O O . PRO A 1 90 ? 12.222 9.285 -10.198 1.00 11.83 430 PRO A O 1
ATOM 832 N N . PRO A 1 91 ? 12.361 7.364 -11.353 1.00 12.45 431 PRO A N 1
ATOM 833 C CA . PRO A 1 91 ? 12.545 6.577 -10.130 1.00 12.76 431 PRO A CA 1
ATOM 834 C C . PRO A 1 91 ? 13.840 6.851 -9.393 1.00 13.56 431 PRO A C 1
ATOM 835 O O . PRO A 1 91 ? 13.959 6.437 -8.256 1.00 15.76 431 PRO A O 1
ATOM 839 N N . ASP A 1 92 ? 14.780 7.553 -10.042 1.00 13.70 432 ASP A N 1
ATOM 840 C CA . ASP A 1 92 ? 16.041 7.928 -9.408 1.00 15.38 432 ASP A CA 1
ATOM 841 C C . ASP A 1 92 ? 15.999 9.353 -8.804 1.00 15.44 432 ASP A C 1
ATOM 842 O O . ASP A 1 92 ? 17.005 9.817 -8.307 1.00 18.78 432 ASP A O 1
ATOM 847 N N . HIS A 1 93 ? 14.852 10.030 -8.820 1.00 13.77 433 HIS A N 1
ATOM 848 C CA . HIS A 1 93 ? 14.747 11.370 -8.262 1.00 13.46 433 HIS A CA 1
ATOM 849 C C . HIS A 1 93 ? 14.874 11.299 -6.727 1.00 11.53 433 HIS A C 1
ATOM 850 O O . HIS A 1 93 ? 14.362 10.377 -6.104 1.00 11.07 433 HIS A O 1
ATOM 857 N N A ASP A 1 94 ? 15.532 12.251 -6.060 0.50 12.45 434 ASP A N 1
ATOM 858 N N B ASP A 1 94 ? 15.465 12.329 -6.158 0.50 13.09 434 ASP A N 1
ATOM 859 C CA A ASP A 1 94 ? 15.607 12.231 -4.570 0.50 11.43 434 ASP A CA 1
ATOM 860 C CA B ASP A 1 94 ? 15.596 12.444 -4.724 0.50 12.96 434 ASP A CA 1
ATOM 861 C C A ASP A 1 94 ? 14.226 12.267 -3.905 0.50 9.85 434 ASP A C 1
ATOM 862 C C B ASP A 1 94 ? 14.266 12.242 -4.016 0.50 10.52 434 ASP A C 1
ATOM 863 O O A ASP A 1 94 ? 14.064 11.788 -2.789 0.50 9.67 434 ASP A O 1
ATOM 864 O O B ASP A 1 94 ? 14.178 11.502 -3.041 0.50 10.10 434 ASP A O 1
ATOM 873 N N . VAL A 1 95 ? 13.224 12.852 -4.551 1.00 9.59 435 VAL A N 1
ATOM 874 C CA . VAL A 1 95 ? 11.913 12.825 -3.892 1.00 8.84 435 VAL A CA 1
ATOM 875 C C . VAL A 1 95 ? 11.345 11.422 -3.823 1.00 7.65 435 VAL A C 1
ATOM 876 O O . VAL A 1 95 ? 10.629 11.071 -2.890 1.00 7.77 435 VAL A O 1
ATOM 880 N N . VAL A 1 96 ? 11.646 10.601 -4.824 1.00 8.03 436 VAL A N 1
ATOM 881 C CA . VAL A 1 96 ? 11.242 9.209 -4.814 1.00 7.58 436 VAL A CA 1
ATOM 882 C C . VAL A 1 96 ? 11.970 8.441 -3.718 1.00 7.92 436 VAL A C 1
ATOM 883 O O . VAL A 1 96 ? 11.377 7.618 -3.012 1.00 8.29 436 VAL A O 1
ATOM 887 N N . ALA A 1 97 ? 13.270 8.698 -3.531 1.00 8.68 437 ALA A N 1
ATOM 888 C CA . ALA A 1 97 ? 14.012 8.081 -2.437 1.00 8.77 437 ALA A CA 1
ATOM 889 C C . ALA A 1 97 ? 13.406 8.460 -1.067 1.00 8.12 437 ALA A C 1
ATOM 890 O O . ALA A 1 97 ? 13.315 7.630 -0.165 1.00 8.67 437 ALA A O 1
ATOM 892 N N A MET A 1 98 ? 12.996 9.720 -0.947 0.70 7.63 438 MET A N 1
ATOM 893 N N B MET A 1 98 ? 12.980 9.718 -0.944 0.30 7.35 438 MET A N 1
ATOM 894 C CA A MET A 1 98 ? 12.353 10.200 0.257 0.70 7.02 438 MET A CA 1
ATOM 895 C CA B MET A 1 98 ? 12.325 10.216 0.263 0.30 7.01 438 MET A CA 1
ATOM 896 C C A MET A 1 98 ? 11.027 9.469 0.468 0.70 6.53 438 MET A C 1
ATOM 897 C C B MET A 1 98 ? 10.963 9.575 0.502 0.30 6.96 438 MET A C 1
ATOM 898 O O A MET A 1 98 ? 10.749 8.973 1.563 0.70 6.55 438 MET A O 1
ATOM 899 O O B MET A 1 98 ? 10.591 9.283 1.652 0.30 6.57 438 MET A O 1
ATOM 908 N N . ALA A 1 99 ? 10.200 9.400 -0.577 1.00 6.74 439 ALA A N 1
ATOM 909 C CA . ALA A 1 99 ? 8.924 8.687 -0.498 1.00 6.88 439 ALA A CA 1
ATOM 910 C C . ALA A 1 99 ? 9.129 7.252 -0.059 1.00 6.88 439 ALA A C 1
ATOM 911 O O . ALA A 1 99 ? 8.367 6.739 0.785 1.00 7.25 439 ALA A O 1
ATOM 913 N N . ARG A 1 100 ? 10.117 6.555 -0.627 1.00 7.02 440 ARG A N 1
ATOM 914 C CA . ARG A 1 100 ? 10.306 5.152 -0.273 1.00 7.31 440 ARG A CA 1
ATOM 915 C C . ARG A 1 100 ? 10.654 5.011 1.199 1.00 6.93 440 ARG A C 1
ATOM 916 O O . ARG A 1 100 ? 10.188 4.075 1.869 1.00 7.51 440 ARG A O 1
ATOM 924 N N . LYS A 1 101 ? 11.473 5.910 1.730 1.00 6.82 441 LYS A N 1
ATOM 925 C CA . LYS A 1 101 ? 11.838 5.872 3.156 1.00 7.16 441 LYS A CA 1
ATOM 926 C C . LYS A 1 101 ? 10.620 6.126 4.037 1.00 6.32 441 LYS A C 1
ATOM 927 O O . LYS A 1 101 ? 10.385 5.428 5.018 1.00 7.24 441 LYS A O 1
ATOM 933 N N . LEU A 1 102 ? 9.827 7.153 3.689 1.00 6.20 442 LEU A N 1
ATOM 934 C CA . LEU A 1 102 ? 8.659 7.445 4.486 1.00 6.10 442 LEU A CA 1
ATOM 935 C C . LEU A 1 102 ? 7.619 6.313 4.380 1.00 5.79 442 LEU A C 1
ATOM 936 O O . LEU A 1 102 ? 6.935 5.991 5.371 1.00 5.91 442 LEU A O 1
ATOM 941 N N . GLN A 1 103 ? 7.515 5.710 3.200 1.00 5.68 443 GLN A N 1
ATOM 942 C CA . GLN A 1 103 ? 6.588 4.589 3.051 1.00 5.72 443 GLN A CA 1
ATOM 943 C C . GLN A 1 103 ? 7.054 3.402 3.897 1.00 5.52 443 GLN A C 1
ATOM 944 O O . GLN A 1 103 ? 6.205 2.672 4.445 1.00 5.76 443 GLN A O 1
ATOM 950 N N A ASP A 1 104 ? 8.346 3.212 4.024 0.50 5.80 444 ASP A N 1
ATOM 951 N N B ASP A 1 104 ? 8.353 3.182 4.018 0.50 6.15 444 ASP A N 1
ATOM 952 C CA A ASP A 1 104 ? 8.816 2.123 4.870 0.50 6.12 444 ASP A CA 1
ATOM 953 C CA B ASP A 1 104 ? 8.860 2.130 4.935 0.50 6.86 444 ASP A CA 1
ATOM 954 C C A ASP A 1 104 ? 8.406 2.389 6.330 0.50 5.99 444 ASP A C 1
ATOM 955 C C B ASP A 1 104 ? 8.377 2.395 6.351 0.50 6.22 444 ASP A C 1
ATOM 956 O O A ASP A 1 104 ? 7.958 1.470 7.021 0.50 6.64 444 ASP A O 1
ATOM 957 O O B ASP A 1 104 ? 7.907 1.487 7.050 0.50 6.83 444 ASP A O 1
ATOM 966 N N . VAL A 1 105 ? 8.529 3.630 6.800 1.00 6.17 445 VAL A N 1
ATOM 967 C CA . VAL A 1 105 ? 8.049 3.989 8.141 1.00 6.44 445 VAL A CA 1
ATOM 968 C C . VAL A 1 105 ? 6.569 3.616 8.277 1.00 5.86 445 VAL A C 1
ATOM 969 O O . VAL A 1 105 ? 6.132 2.970 9.229 1.00 6.21 445 VAL A O 1
ATOM 973 N N . PHE A 1 106 ? 5.778 4.077 7.298 1.00 5.25 446 PHE A N 1
ATOM 974 C CA . PHE A 1 106 ? 4.366 3.840 7.303 1.00 4.98 446 PHE A CA 1
ATOM 975 C C . PHE A 1 106 ? 4.019 2.357 7.316 1.00 4.56 446 PHE A C 1
ATOM 976 O O . PHE A 1 106 ? 3.218 1.906 8.141 1.00 5.19 446 PHE A O 1
ATOM 984 N N . GLU A 1 107 ? 4.568 1.596 6.363 1.00 4.83 447 GLU A N 1
ATOM 985 C CA . GLU A 1 107 ? 4.128 0.223 6.205 1.00 4.97 447 GLU A CA 1
ATOM 986 C C . GLU A 1 107 ? 4.500 -0.612 7.404 1.00 4.74 447 GLU A C 1
ATOM 987 O O . GLU A 1 107 ? 3.721 -1.486 7.846 1.00 5.24 447 GLU A O 1
ATOM 993 N N . PHE A 1 108 ? 5.680 -0.421 7.970 1.00 5.02 448 PHE A N 1
ATOM 994 C CA . PHE A 1 108 ? 6.084 -1.239 9.097 1.00 5.44 448 PHE A CA 1
ATOM 995 C C . PHE A 1 108 ? 5.207 -0.951 10.313 1.00 5.53 448 PHE A C 1
ATOM 996 O O . PHE A 1 108 ? 4.865 -1.881 11.041 1.00 7.30 448 PHE A O 1
ATOM 1004 N N . ARG A 1 109 ? 4.834 0.303 10.544 1.00 5.49 449 ARG A N 1
ATOM 1005 C CA . ARG A 1 109 ? 4.000 0.589 11.700 1.00 5.74 449 ARG A CA 1
ATOM 1006 C C . ARG A 1 109 ? 2.536 0.254 11.432 1.00 5.31 449 ARG A C 1
ATOM 1007 O O . ARG A 1 109 ? 1.832 -0.227 12.336 1.00 5.81 449 ARG A O 1
ATOM 1015 N N . TYR A 1 110 ? 2.065 0.460 10.210 1.00 5.01 450 TYR A N 1
ATOM 1016 C CA . TYR A 1 110 ? 0.704 0.070 9.868 1.00 5.10 450 TYR A CA 1
ATOM 1017 C C . TYR A 1 110 ? 0.497 -1.428 10.089 1.00 5.43 450 TYR A C 1
ATOM 1018 O O . TYR A 1 110 ? -0.557 -1.880 10.521 1.00 6.07 450 TYR A O 1
ATOM 1027 N N A ALA A 1 111 ? 1.526 -2.229 9.797 0.50 5.83 451 ALA A N 1
ATOM 1028 N N B ALA A 1 111 ? 1.542 -2.216 9.769 0.50 5.78 451 ALA A N 1
ATOM 1029 C CA A ALA A 1 111 ? 1.438 -3.661 9.969 0.50 7.17 451 ALA A CA 1
ATOM 1030 C CA B ALA A 1 111 ? 1.531 -3.659 9.956 0.50 6.61 451 ALA A CA 1
ATOM 1031 C C A ALA A 1 111 ? 1.440 -4.095 11.444 0.50 8.37 451 ALA A C 1
ATOM 1032 C C B ALA A 1 111 ? 1.188 -4.051 11.390 0.50 7.16 451 ALA A C 1
ATOM 1033 O O A ALA A 1 111 ? 1.237 -5.204 11.754 0.50 9.28 451 ALA A O 1
ATOM 1034 O O B ALA A 1 111 ? 0.587 -5.136 11.585 0.50 6.46 451 ALA A O 1
ATOM 1037 N N . LYS A 1 112 ? 1.619 -3.193 12.370 1.00 7.61 452 LYS A N 1
ATOM 1038 C CA . LYS A 1 112 ? 1.477 -3.441 13.809 1.00 9.61 452 LYS A CA 1
ATOM 1039 C C . LYS A 1 112 ? 0.103 -3.074 14.312 1.00 9.81 452 LYS A C 1
ATOM 1040 O O . LYS A 1 112 ? -0.125 -3.043 15.523 1.00 12.71 452 LYS A O 1
ATOM 1046 N N A MET A 1 113 ? -0.841 -2.750 13.448 0.70 9.40 453 MET A N 1
ATOM 1047 N N B MET A 1 113 ? -0.836 -2.867 13.405 0.30 9.84 453 MET A N 1
ATOM 1048 C CA A MET A 1 113 ? -2.145 -2.306 13.928 0.70 10.19 453 MET A CA 1
ATOM 1049 C CA B MET A 1 113 ? -2.225 -2.618 13.753 0.30 8.79 453 MET A CA 1
ATOM 1050 C C A MET A 1 113 ? -2.815 -3.386 14.764 0.70 10.31 453 MET A C 1
ATOM 1051 C C B MET A 1 113 ? -2.705 -3.543 14.885 0.30 10.34 453 MET A C 1
ATOM 1052 O O A MET A 1 113 ? -2.909 -4.548 14.373 0.70 11.05 453 MET A O 1
ATOM 1053 O O B MET A 1 113 ? -2.516 -4.746 14.829 0.30 10.44 453 MET A O 1
ATOM 1062 N N . PRO A 1 114 ? -3.331 -2.989 15.934 1.00 11.85 454 PRO A N 1
ATOM 1063 C CA . PRO A 1 114 ? -4.046 -3.877 16.820 1.00 14.70 454 PRO A CA 1
ATOM 1064 C C . PRO A 1 114 ? -5.291 -4.447 16.147 1.00 15.30 454 PRO A C 1
ATOM 1065 O O . PRO A 1 114 ? -6.031 -3.721 15.494 1.00 18.03 454 PRO A O 1
ATOM 1069 N N . ALA A 1 115 ? -5.510 -5.753 16.280 1.00 19.38 455 ALA A N 1
ATOM 1070 C CA . ALA A 1 115 ? -6.748 -6.372 15.837 1.00 24.67 455 ALA A CA 1
ATOM 1071 C C . ALA A 1 115 ? -7.013 -7.629 16.640 1.00 32.62 455 ALA A C 1
ATOM 1072 O O . ALA A 1 115 ? -8.137 -8.124 16.651 1.00 47.28 455 ALA A O 1
#

Radius of gyration: 14.48 Å; Cα contacts (8 Å, |Δi|>4): 124; chains: 1; bounding box: 36×34×35 Å

InterPro domains:
  IPR001487 Bromodomain [PF00439] (86-167)
  IPR001487 Bromodomain [PF00439] (353-440)
  IPR001487 Bromodomain [PR00503] (94-107)
  IPR001487 Bromodomain [PR00503] (110-126)
  IPR001487 Bromodomain [PR00503] (126-144)
  IPR001487 Bromodomain [PR00503] (417-436)
  IPR001487 Bromodomain [PS50014] (91-163)
  IPR001487 Bromodomain [PS50014] (364-436)
  IPR001487 Bromodomain [SM00297] (72-182)
  IPR001487 Bromodomain [SM00297] (346-455)
  IPR018359 Bromodomain, conserved site [PS00633] (96-155)
  IPR018359 Bromodomain, conserved site [PS00633] (369-428)
  IPR027353 NET domain [PF17035] (641-703)
  IPR027353 NET domain [PS51525] (632-714)
  IPR036427 Bromodomain-like superfamily [G3DSA:1.20.920.10] (63-195)
  IPR036427 Bromodomain-like superfamily [G3DSA:1.20.920.10] (335-460)
  IPR036427 Bromodomain-like superfamily [SSF47370] (59-190)
  IPR036427 Bromodomain-like superfamily [SSF47370] (329-459)
  IPR038336 NET domain superfamily [G3DSA:1.20.1270.220] (634-714)
  IPR043508 Brdt, bromodomain, repeat I [cd05497] (74-180)

Nearest PDB structures (foldseek):
  6dbc-assembly1_A  TM=1.007E+00  e=5.689E-20  Homo sapiens
  5ig6-as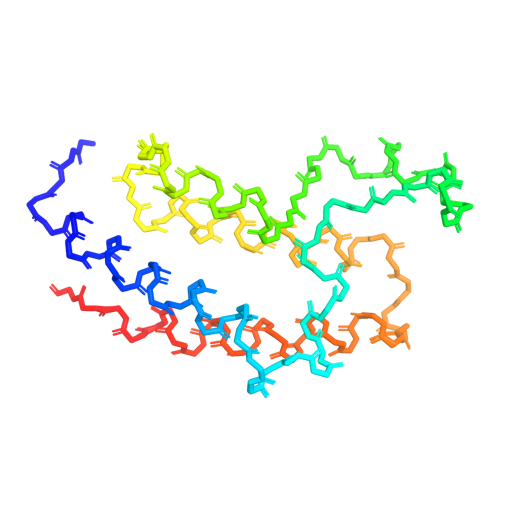sembly1_A  TM=1.009E+00  e=1.142E-19  Homo sapiens
  7vs1-assembly1_A-2  TM=1.008E+00  e=1.819E-19  Homo sapiens
  7vri-assembly1_A  TM=1.008E+00  e=2.043E-19  Homo sapiens
  7vrq-assembly1_A  TM=1.008E+00  e=2.432E-19  Homo sapiens

Organism: Homo sapiens (NCBI:txid9606)

GO terms:
  GO:0000785 chromatin (C, IDA)
  GO:2000330 positive regulation of T-helper 17 cell lineage commitment (P, IDA)
  GO:0140588 chromatin looping (P, IDA)
  GO:0140673 transcription elongation-coupled chromatin remodeling (P, IDA)
  GO:0006357 regulation of transcription by RNA polymerase II (P, IDA)
  GO:0140011 histone H4K12ac reader activity (F, IDA)
  GO:0140012 histone H4K5ac reader activity (F, IDA)
  GO:0140033 acetylation-dependent protein binding (F, IDA)
  GO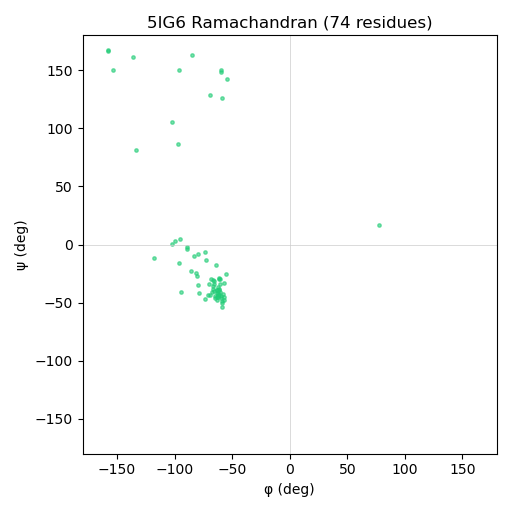:0071168 protein localization to chrom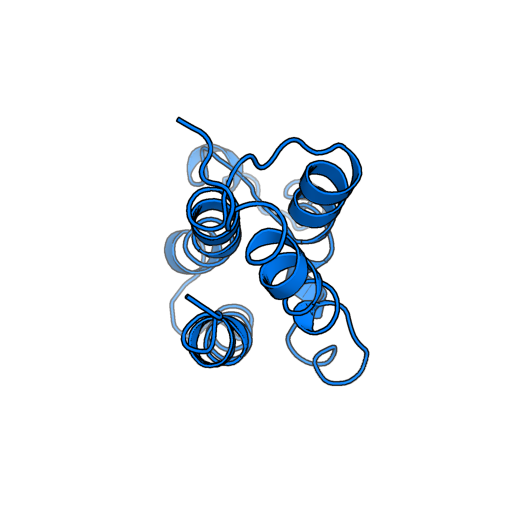atin (P, IDA)
  GO:0005634 nucleus (C, EXP)
  GO:0005694 chromosome (C, EXP)
  GO:0007283 spermatogenesis (P, TAS)
  GO:0004674 protein serine/threonine kinase activity (F, IDA)
  GO:0005634 nucleus (C, IDA)
  GO:0005654 nucleoplasm (C, TAS)
  GO:0005515 protein binding (F, IPI)
  GO:0005654 nucleoplasm (C, IDA)
  GO:0016607 nuclear speck (C, IDA)
  GO:0140015 histone H3K14ac reader activity (F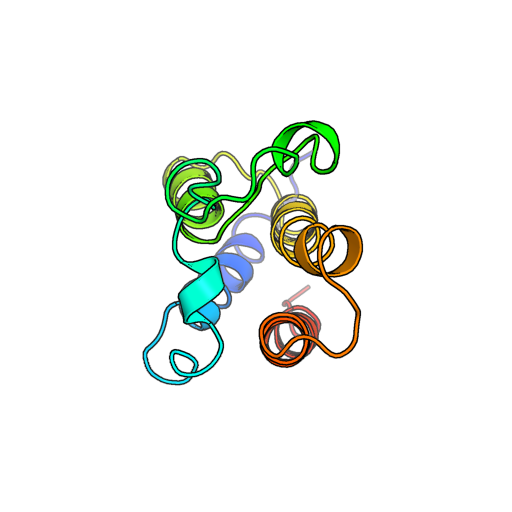, IDA)

Solvent-accessible surface area: 7150 Å² total; per-residue (Å²): 117,85,92,182,56,14,88,100,7,30,154,29,0,49,22,1,0,106,31,0,52,39,190,154,9,28,83,40,0,150,32,14,59,135,79,51,83,10,85,79,118,44,45,143,66,14,103,101,56,4,142,125,60,28,5,0,32,26,0,71,121,33,27,107,97,214,65,5,142,42,0,108,68,0,1,61,17,0,91,53,5,0,57,12,10,86,132,44,25,80,122,129,88,111,27,7,49,32,0,161,114,0,35,77,29,0,49,140,77,28,88,150,38,57,122